Protein AF-A0A5S3RJL3-F1 (afdb_monomer)

Secondary structure (DSSP, 8-state):
-----SSHHHHHH-S--TT----SS-SEEGGGEEEETTEEEEPPP-BTTBEETTGGG-GGG------------

Mean predicted aligned error: 3.52 Å

Radius of gyration: 15.83 Å; Cα contacts (8 Å, |Δi|>4): 86; chains: 1; bounding box: 46×27×30 Å

pLDDT: mean 95.27, std 5.02, range [62.88, 98.69]

Structure (mmCIF, N/CA/C/O backbone):
data_AF-A0A5S3RJL3-F1
#
_entry.id   AF-A0A5S3RJL3-F1
#
loop_
_atom_site.group_PDB
_atom_site.id
_atom_site.type_symbol
_atom_site.label_atom_id
_atom_site.label_alt_id
_atom_site.label_comp_id
_atom_site.label_asym_id
_atom_site.label_entity_id
_atom_site.label_seq_id
_atom_site.pdbx_PDB_ins_code
_atom_site.Cartn_x
_atom_site.Cartn_y
_atom_site.Cartn_z
_atom_site.occupancy
_atom_site.B_iso_or_equiv
_atom_site.auth_seq_id
_atom_site.auth_comp_id
_atom_site.auth_asym_id
_atom_site.auth_atom_id
_atom_site.pdbx_PDB_model_num
ATOM 1 N N . ILE A 1 1 ? 21.076 -8.281 -0.036 1.00 86.88 1 ILE A N 1
ATOM 2 C CA . ILE A 1 1 ? 20.290 -9.343 -0.713 1.00 86.88 1 ILE A CA 1
ATOM 3 C C . ILE A 1 1 ? 18.836 -9.155 -0.299 1.00 86.88 1 ILE A C 1
ATOM 5 O O . ILE A 1 1 ? 18.610 -8.926 0.883 1.00 86.88 1 ILE A O 1
ATOM 9 N N . VAL A 1 2 ? 17.892 -9.180 -1.244 1.00 96.38 2 VAL A N 1
ATOM 10 C CA . VAL A 1 2 ? 16.443 -9.012 -1.006 1.00 96.38 2 VAL A CA 1
ATOM 11 C C . VAL A 1 2 ? 15.650 -9.997 -1.872 1.00 96.38 2 VAL A C 1
ATOM 13 O O . VAL A 1 2 ? 16.197 -10.516 -2.843 1.00 96.38 2 VAL A O 1
ATOM 16 N N . LEU A 1 3 ? 14.386 -10.249 -1.519 1.00 96.50 3 LEU A N 1
ATOM 17 C CA . LEU A 1 3 ? 13.446 -11.015 -2.348 1.00 96.50 3 LEU A CA 1
ATOM 18 C C . LEU A 1 3 ? 12.788 -10.109 -3.393 1.00 96.50 3 LEU A C 1
ATOM 20 O O . LEU A 1 3 ? 12.571 -8.924 -3.135 1.00 96.50 3 LEU A O 1
ATOM 24 N N . GLY A 1 4 ? 12.440 -10.68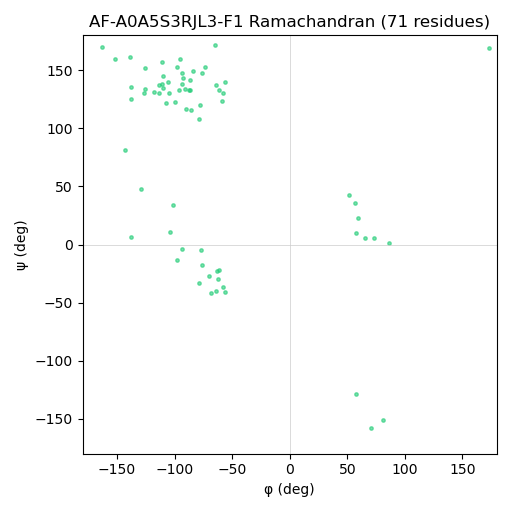5 -4.541 1.00 96.44 4 GLY A N 1
ATOM 25 C CA . GLY A 1 4 ? 11.740 -10.001 -5.621 1.00 96.44 4 GLY A CA 1
ATOM 26 C C . GLY A 1 4 ? 11.117 -10.986 -6.609 1.00 96.44 4 GLY A C 1
ATOM 27 O O . GLY A 1 4 ? 11.369 -12.188 -6.538 1.00 96.44 4 GLY A O 1
ATOM 28 N N . LEU A 1 5 ? 10.283 -10.451 -7.496 1.00 96.62 5 LEU A N 1
ATOM 29 C CA . LEU A 1 5 ? 9.698 -11.133 -8.649 1.00 96.62 5 LEU A CA 1
ATOM 30 C C . LEU A 1 5 ? 10.299 -10.557 -9.938 1.00 96.62 5 LEU A C 1
ATOM 32 O O . LEU A 1 5 ? 10.769 -9.416 -9.942 1.00 96.62 5 LEU A O 1
ATOM 36 N N . ASP A 1 6 ? 10.261 -11.334 -11.018 1.00 96.94 6 ASP A N 1
ATOM 37 C CA . ASP A 1 6 ? 10.949 -10.985 -12.265 1.00 96.94 6 ASP A CA 1
ATOM 38 C C . ASP A 1 6 ? 10.190 -9.942 -13.097 1.00 96.94 6 ASP A C 1
ATOM 40 O O . ASP A 1 6 ? 10.810 -9.106 -13.754 1.00 96.94 6 ASP A O 1
ATOM 44 N N . ASN A 1 7 ? 8.850 -9.952 -13.059 1.00 96.38 7 ASN A N 1
ATOM 45 C CA . ASN A 1 7 ? 8.023 -9.110 -13.925 1.00 96.38 7 ASN A CA 1
ATOM 46 C C . ASN A 1 7 ? 7.024 -8.255 -13.143 1.00 96.38 7 ASN A C 1
ATOM 48 O O . ASN A 1 7 ? 6.495 -8.656 -12.108 1.00 96.38 7 ASN A O 1
ATOM 52 N N . LEU A 1 8 ? 6.666 -7.096 -13.708 1.00 93.94 8 LEU A N 1
ATOM 53 C CA . LEU A 1 8 ? 5.640 -6.212 -13.141 1.00 93.94 8 LEU A CA 1
ATOM 54 C C . LEU A 1 8 ? 4.295 -6.927 -12.943 1.00 93.94 8 LEU A C 1
ATOM 56 O O . LEU A 1 8 ? 3.650 -6.740 -11.915 1.00 93.94 8 LEU A O 1
ATOM 60 N N . ALA A 1 9 ? 3.891 -7.757 -13.910 1.00 95.38 9 ALA A N 1
ATOM 61 C CA . ALA A 1 9 ? 2.638 -8.507 -13.840 1.00 95.38 9 ALA A CA 1
ATOM 62 C C . ALA A 1 9 ? 2.574 -9.403 -12.590 1.00 95.38 9 ALA A C 1
ATOM 64 O O . ALA A 1 9 ? 1.519 -9.509 -11.959 1.00 95.38 9 ALA A O 1
ATOM 65 N N . ASP A 1 10 ? 3.710 -9.979 -12.194 1.00 95.69 10 ASP A N 1
ATOM 66 C CA . ASP A 1 10 ? 3.804 -10.843 -11.021 1.00 95.69 10 ASP A CA 1
ATOM 67 C C . ASP A 1 10 ? 3.593 -10.027 -9.740 1.00 95.69 10 ASP A C 1
ATOM 69 O O . ASP A 1 10 ? 2.819 -10.437 -8.882 1.00 95.69 10 ASP A O 1
ATOM 73 N N . TYR A 1 11 ? 4.163 -8.819 -9.645 1.00 94.62 11 TYR A N 1
ATOM 74 C CA . TYR A 1 11 ? 3.894 -7.904 -8.526 1.00 94.62 11 TYR A CA 1
ATOM 75 C C . TYR A 1 11 ? 2.433 -7.449 -8.474 1.00 94.62 11 TYR A C 1
ATOM 77 O O . TYR A 1 11 ? 1.862 -7.364 -7.391 1.00 94.62 11 TYR A O 1
ATOM 85 N N . THR A 1 12 ? 1.806 -7.172 -9.622 1.00 91.69 12 THR A N 1
ATOM 86 C CA . THR A 1 12 ? 0.409 -6.701 -9.649 1.00 91.69 12 THR A CA 1
ATOM 87 C C . THR A 1 12 ? -0.607 -7.777 -9.266 1.00 91.69 12 THR A C 1
ATOM 89 O O . THR A 1 12 ? -1.681 -7.442 -8.770 1.00 91.69 12 THR A O 1
ATOM 92 N N . ASN A 1 13 ? -0.272 -9.052 -9.484 1.00 91.31 13 ASN A N 1
ATOM 93 C CA . ASN A 1 13 ? -1.135 -10.191 -9.163 1.00 91.31 13 ASN A CA 1
ATOM 94 C C . ASN A 1 13 ? -0.783 -10.855 -7.823 1.00 91.31 13 ASN A C 1
ATOM 96 O O . ASN A 1 13 ? -1.556 -11.675 -7.323 1.00 91.31 13 ASN A O 1
ATOM 100 N N . ALA A 1 14 ? 0.376 -10.538 -7.243 1.00 88.81 14 ALA A N 1
ATOM 101 C CA . ALA A 1 14 ? 0.819 -11.118 -5.988 1.00 88.81 14 ALA A CA 1
ATOM 102 C C . ALA A 1 14 ? 0.044 -10.571 -4.781 1.00 88.81 14 ALA A C 1
ATOM 104 O O . ALA A 1 14 ? -0.414 -9.431 -4.742 1.00 88.81 14 ALA A O 1
ATOM 105 N N . THR A 1 15 ? -0.031 -11.395 -3.738 1.00 86.38 15 THR A N 1
ATOM 106 C CA . THR A 1 15 ? -0.494 -10.994 -2.400 1.00 86.38 15 THR A CA 1
ATOM 107 C C . THR A 1 15 ? 0.662 -10.585 -1.478 1.00 86.38 15 THR A C 1
ATOM 109 O O . THR A 1 15 ? 0.437 -10.162 -0.346 1.00 86.38 15 THR A O 1
ATOM 112 N N . THR A 1 16 ? 1.909 -10.712 -1.946 1.00 92.56 16 THR A N 1
ATOM 113 C CA . THR A 1 16 ? 3.135 -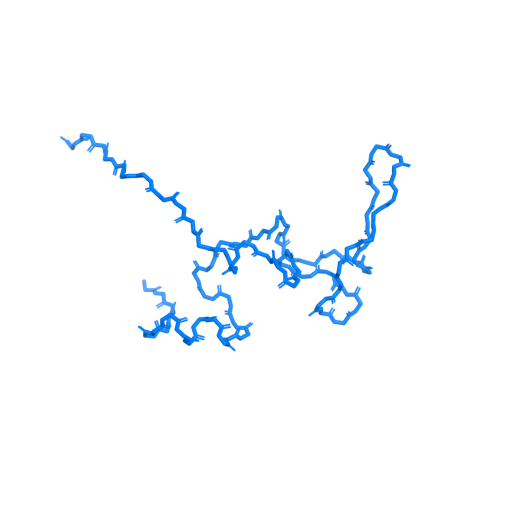10.373 -1.212 1.00 92.56 16 THR A CA 1
ATOM 114 C C . THR A 1 16 ? 3.589 -8.942 -1.489 1.00 92.56 16 THR A C 1
ATOM 116 O O . THR A 1 16 ? 3.563 -8.492 -2.629 1.00 92.56 16 THR A O 1
ATOM 119 N N . TYR A 1 17 ? 4.121 -8.264 -0.470 1.00 95.19 17 TYR A N 1
ATOM 120 C CA . TYR A 1 17 ? 4.521 -6.851 -0.527 1.00 95.19 17 TYR A CA 1
ATOM 121 C C . TYR A 1 17 ? 6.037 -6.623 -0.698 1.00 95.19 17 TYR A C 1
ATOM 123 O O . TYR A 1 17 ? 6.598 -5.689 -0.122 1.00 95.19 17 TYR A O 1
ATOM 131 N N . PHE A 1 18 ? 6.746 -7.491 -1.428 1.00 96.56 18 PHE A N 1
ATOM 132 C CA . PHE A 1 18 ? 8.206 -7.378 -1.559 1.00 96.56 18 PHE A CA 1
ATOM 133 C C . PHE A 1 18 ? 8.624 -6.033 -2.165 1.00 96.56 18 PHE A C 1
ATOM 135 O O . PHE A 1 18 ? 8.179 -5.668 -3.247 1.00 96.56 18 PHE A O 1
ATOM 142 N N . GLY A 1 19 ? 9.467 -5.285 -1.443 1.00 95.38 19 GLY A N 1
ATOM 143 C CA . GLY A 1 19 ? 10.021 -4.003 -1.896 1.00 95.38 19 GLY A CA 1
ATOM 144 C C . GLY A 1 19 ? 9.007 -2.863 -2.084 1.00 95.38 19 GLY A C 1
ATOM 145 O O . GLY A 1 19 ? 9.393 -1.801 -2.564 1.00 95.38 19 GLY A O 1
ATOM 146 N N . ALA A 1 20 ? 7.733 -3.056 -1.729 1.00 96.06 20 ALA A N 1
ATOM 147 C CA . ALA A 1 20 ? 6.677 -2.090 -2.009 1.00 96.06 20 ALA A CA 1
ATOM 148 C C . ALA A 1 20 ? 6.704 -0.876 -1.066 1.00 96.06 20 ALA A C 1
ATOM 150 O O . ALA A 1 20 ? 6.997 -0.986 0.128 1.00 96.06 20 ALA A O 1
ATOM 151 N N . ILE A 1 21 ? 6.297 0.285 -1.589 1.00 97.00 21 ILE A N 1
ATOM 152 C CA . ILE A 1 21 ? 5.973 1.456 -0.769 1.00 97.00 21 ILE A CA 1
ATOM 153 C C . ILE A 1 21 ? 4.575 1.249 -0.193 1.00 97.00 21 ILE A C 1
ATOM 155 O O . ILE A 1 21 ? 3.573 1.332 -0.898 1.00 97.00 21 ILE A O 1
ATOM 159 N N . ILE A 1 22 ? 4.509 0.993 1.107 1.00 97.69 22 ILE A N 1
ATOM 160 C CA . ILE A 1 22 ? 3.252 0.765 1.812 1.00 97.69 22 ILE A CA 1
ATOM 161 C C . ILE A 1 22 ? 2.660 2.088 2.284 1.00 97.69 22 ILE A C 1
ATOM 163 O O . ILE A 1 22 ? 3.335 2.893 2.923 1.00 97.69 22 ILE A O 1
ATOM 167 N N . GLY A 1 23 ? 1.366 2.289 2.036 1.00 96.69 23 GLY A N 1
ATOM 168 C CA . GLY A 1 23 ? 0.675 3.462 2.546 1.00 96.69 23 GLY A CA 1
ATOM 169 C C . GLY A 1 23 ? -0.750 3.627 2.025 1.00 96.69 23 GLY A C 1
ATOM 170 O O . GLY A 1 23 ? -1.176 2.944 1.103 1.00 96.69 23 GLY A O 1
ATOM 171 N N . ARG A 1 24 ? -1.533 4.546 2.594 1.00 95.81 24 ARG A N 1
ATOM 172 C CA . ARG A 1 24 ? -1.094 5.637 3.497 1.00 95.81 24 ARG A CA 1
ATOM 173 C C . ARG A 1 24 ? -0.755 5.215 4.927 1.00 95.81 24 ARG A C 1
ATOM 175 O O . ARG A 1 24 ? -0.070 5.954 5.619 1.00 95.81 24 ARG A O 1
ATOM 182 N N . PHE A 1 25 ? -1.200 4.036 5.346 1.00 97.50 25 PHE A N 1
ATOM 183 C CA . PHE A 1 25 ? -0.892 3.473 6.654 1.00 97.50 25 PHE A CA 1
ATOM 184 C C . PHE A 1 25 ? -0.304 2.071 6.493 1.00 97.50 25 PHE A C 1
ATOM 186 O O . PHE A 1 25 ? -0.854 1.241 5.767 1.00 97.50 25 PHE A O 1
ATOM 193 N N . GLY A 1 26 ? 0.826 1.815 7.151 1.00 97.50 26 GLY A N 1
ATOM 194 C CA . GLY A 1 26 ? 1.439 0.494 7.196 1.00 97.50 26 GLY A CA 1
ATOM 195 C C . GLY A 1 26 ? 0.864 -0.357 8.322 1.00 97.50 26 GLY A C 1
ATOM 196 O O . GLY A 1 26 ? 0.661 0.135 9.422 1.00 97.50 26 GLY A O 1
ATOM 197 N N . ASN A 1 27 ? 0.675 -1.650 8.056 1.00 97.94 27 ASN A N 1
ATOM 198 C CA . ASN A 1 27 ? 0.050 -2.619 8.955 1.00 97.94 27 ASN A CA 1
ATOM 199 C C . ASN A 1 27 ? -1.468 -2.391 9.114 1.00 97.94 27 ASN A C 1
ATOM 201 O O . ASN A 1 27 ? -2.103 -1.874 8.192 1.00 97.94 27 ASN A O 1
ATOM 205 N N . ARG A 1 28 ? -2.054 -2.892 10.207 1.00 98.62 28 ARG A N 1
ATOM 206 C CA . ARG A 1 28 ? -3.499 -3.009 10.419 1.00 98.62 28 ARG A CA 1
ATOM 207 C C . ARG A 1 28 ? -4.073 -1.804 11.154 1.00 98.62 28 ARG A C 1
ATOM 209 O O . ARG A 1 28 ? -3.527 -1.377 12.165 1.00 98.62 28 ARG A O 1
ATOM 216 N N . ILE A 1 29 ? -5.236 -1.345 10.704 1.00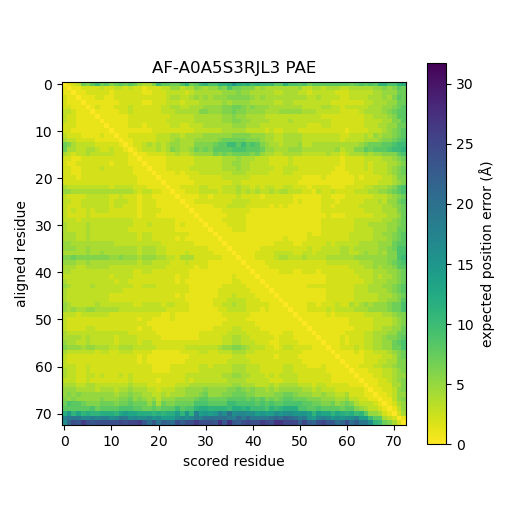 98.62 29 ILE A N 1
ATOM 217 C CA . ILE A 1 29 ? -6.164 -0.529 11.491 1.00 98.62 29 ILE A CA 1
ATOM 218 C C . ILE A 1 29 ? -7.351 -1.417 11.853 1.00 98.62 29 ILE A C 1
ATOM 220 O O . ILE A 1 29 ? -8.017 -1.968 10.967 1.00 98.62 29 ILE A O 1
ATOM 224 N N . ALA A 1 30 ? -7.590 -1.557 13.158 1.00 98.56 30 ALA A N 1
ATOM 225 C CA . ALA A 1 30 ? -8.630 -2.417 13.704 1.00 98.56 30 ALA A CA 1
ATOM 226 C C . ALA A 1 30 ? -10.009 -2.029 13.157 1.00 98.56 30 ALA A C 1
ATOM 228 O O . ALA A 1 30 ? -10.378 -0.852 13.172 1.00 98.56 30 ALA A O 1
ATOM 229 N N . ASN A 1 31 ? -10.764 -3.009 12.657 1.00 98.44 31 ASN A N 1
ATOM 230 C CA . ASN A 1 31 ? -12.098 -2.809 12.069 1.00 98.44 31 ASN A CA 1
ATOM 231 C C . ASN A 1 31 ? -12.133 -1.823 10.875 1.00 98.44 31 ASN A C 1
ATOM 233 O O . ASN A 1 31 ? -13.202 -1.367 10.466 1.00 98.44 31 ASN A O 1
ATOM 237 N N . GLY A 1 32 ? -10.964 -1.411 10.364 1.00 98.31 32 GLY A N 1
ATOM 238 C CA . GLY A 1 32 ? -10.829 -0.307 9.417 1.00 98.31 32 GLY A CA 1
ATOM 239 C C . GLY A 1 32 ? -11.353 1.033 9.943 1.00 98.31 32 GLY A C 1
ATOM 240 O O . GLY A 1 32 ? -11.696 1.890 9.136 1.00 98.31 32 GLY A O 1
ATOM 241 N N . LYS A 1 33 ? -11.447 1.224 11.264 1.00 98.50 33 LYS A N 1
ATOM 242 C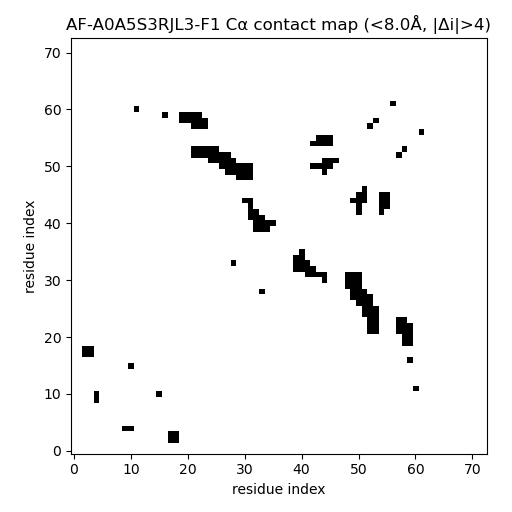 CA . LYS A 1 33 ? -12.046 2.418 11.875 1.00 98.50 33 LYS A CA 1
ATOM 243 C C . LYS A 1 33 ? -11.015 3.245 12.619 1.00 98.50 33 LYS A C 1
ATOM 245 O O . LYS A 1 33 ? -10.207 2.713 13.375 1.00 98.50 33 LYS A O 1
ATOM 250 N N . PHE A 1 34 ? -11.088 4.556 12.442 1.00 98.19 34 PHE A N 1
ATOM 251 C CA . PHE A 1 34 ? -10.358 5.512 13.267 1.00 98.19 34 PHE A CA 1
ATOM 252 C C . PHE A 1 34 ? -11.113 6.841 13.330 1.00 98.19 34 PHE A C 1
ATOM 254 O O . PHE A 1 34 ? -11.919 7.145 12.450 1.00 98.19 34 PHE A O 1
ATOM 261 N N . SER A 1 35 ? -10.814 7.641 14.349 1.00 98.31 35 SER A N 1
ATOM 262 C CA . SER A 1 35 ? -11.351 8.993 14.505 1.00 98.31 35 SER A CA 1
ATOM 263 C C . SER A 1 35 ? -10.238 10.015 14.296 1.00 98.31 35 SER A C 1
ATOM 265 O O . SER A 1 35 ? -9.125 9.844 14.795 1.00 98.31 35 SER A O 1
ATOM 267 N N . LEU A 1 36 ? -10.530 11.097 13.582 1.00 97.69 36 LEU A N 1
ATOM 268 C CA . LEU A 1 36 ? -9.617 12.222 13.399 1.00 97.69 36 LEU A CA 1
ATOM 269 C C . LEU A 1 36 ? -10.406 13.524 13.517 1.00 97.69 36 LEU A C 1
ATOM 271 O O . LEU A 1 36 ? -11.392 13.718 12.809 1.00 97.69 36 LEU A O 1
ATOM 275 N N . ASN A 1 37 ? -9.973 14.413 14.415 1.00 98.12 37 ASN A N 1
ATOM 276 C CA . ASN A 1 37 ? -10.621 15.705 14.681 1.00 98.12 37 ASN A CA 1
ATOM 277 C C . ASN A 1 37 ? -12.131 15.582 14.964 1.00 98.12 37 ASN A C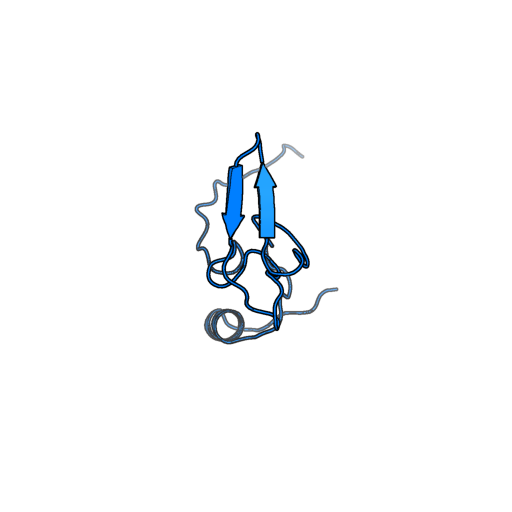 1
ATOM 279 O O . ASN A 1 37 ? -12.937 16.348 14.444 1.00 98.12 37 ASN A O 1
ATOM 283 N N . GLY A 1 38 ? -12.518 14.576 15.754 1.00 97.94 38 GLY A N 1
ATOM 284 C CA . GLY A 1 38 ? -13.918 14.321 16.109 1.00 97.94 38 GLY A CA 1
ATOM 285 C C . GLY A 1 38 ? -14.780 13.742 14.981 1.00 97.94 38 GLY A C 1
ATOM 286 O O . GLY A 1 38 ? -15.981 13.597 15.168 1.00 97.94 38 GLY A O 1
ATOM 287 N N . THR A 1 39 ? -14.194 13.409 13.826 1.00 98.50 39 THR A N 1
ATOM 288 C CA . THR A 1 39 ? -14.885 12.715 12.731 1.00 98.50 39 THR A CA 1
ATOM 289 C C . THR A 1 39 ? -14.449 11.257 12.679 1.00 98.50 39 THR A C 1
ATOM 291 O O . THR A 1 39 ? -13.248 10.978 12.651 1.00 98.50 39 THR A O 1
ATOM 294 N N . ASP A 1 40 ? -15.415 10.343 12.625 1.00 98.50 40 ASP A N 1
ATOM 295 C CA . ASP A 1 40 ? -15.168 8.912 12.458 1.00 98.50 40 ASP A CA 1
ATOM 296 C C . ASP A 1 40 ? -15.067 8.546 10.977 1.00 98.50 40 ASP A C 1
ATOM 298 O O . ASP A 1 40 ? -15.910 8.922 10.160 1.00 98.50 40 ASP A O 1
ATOM 302 N N . TYR A 1 41 ? -14.041 7.771 10.635 1.00 98.38 41 TYR A N 1
ATOM 303 C CA . TYR A 1 41 ? -13.789 7.294 9.284 1.00 98.38 41 TYR A CA 1
ATOM 304 C C . TYR A 1 41 ? -13.846 5.772 9.246 1.00 98.38 41 TYR A C 1
ATOM 306 O O . TYR A 1 41 ? -13.192 5.086 10.034 1.00 98.38 41 TYR A O 1
ATOM 314 N N . GLN A 1 42 ? -14.589 5.250 8.271 1.00 98.31 42 GLN A N 1
ATOM 315 C CA . GLN A 1 42 ? -14.537 3.847 7.879 1.00 98.31 42 GLN A CA 1
ATOM 316 C C . GLN A 1 42 ? -13.669 3.710 6.630 1.00 98.31 42 GLN A C 1
ATOM 318 O O . GLN A 1 42 ? -13.945 4.301 5.586 1.00 98.31 42 GLN A O 1
ATOM 323 N N . LEU A 1 43 ? -12.630 2.895 6.732 1.00 98.00 43 LEU A N 1
ATOM 324 C CA . LEU A 1 43 ? -11.778 2.494 5.625 1.00 98.00 43 LEU A CA 1
ATOM 325 C C . LEU A 1 43 ? -12.243 1.153 5.058 1.00 98.00 43 LEU A C 1
ATOM 327 O O . LEU A 1 43 ? -12.910 0.370 5.735 1.00 98.00 43 LEU A O 1
ATOM 331 N N . ALA A 1 44 ? -11.844 0.871 3.819 1.00 97.31 44 ALA A N 1
ATOM 332 C CA . ALA A 1 44 ? -12.023 -0.452 3.234 1.00 97.31 44 ALA A CA 1
ATOM 333 C C . ALA A 1 44 ? -11.252 -1.498 4.051 1.00 97.31 44 ALA A C 1
ATOM 335 O O . ALA A 1 44 ? -10.075 -1.291 4.343 1.00 97.31 44 ALA A O 1
ATOM 336 N N . THR A 1 45 ? -11.881 -2.619 4.380 1.00 97.94 45 THR A N 1
ATOM 337 C CA . THR A 1 45 ? -11.231 -3.744 5.055 1.00 97.94 45 THR A CA 1
ATOM 338 C C . THR A 1 45 ? -10.798 -4.767 4.007 1.00 97.94 45 THR A C 1
ATOM 340 O O . THR A 1 45 ? -11.521 -5.052 3.054 1.00 97.94 45 THR A O 1
ATOM 343 N N . ASN A 1 46 ? -9.563 -5.245 4.113 1.00 96.38 46 ASN A N 1
ATOM 344 C CA . ASN A 1 46 ? -8.944 -6.146 3.132 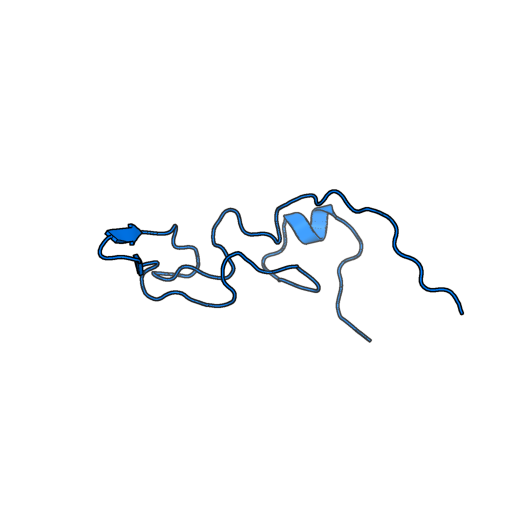1.00 96.38 46 ASN A CA 1
ATOM 345 C C . ASN A 1 46 ? -8.149 -7.280 3.787 1.00 96.38 46 ASN A C 1
ATOM 347 O O . ASN A 1 46 ? -7.472 -8.027 3.088 1.00 96.38 46 ASN A O 1
ATOM 351 N N . ASP A 1 47 ? -8.225 -7.396 5.110 1.00 97.50 47 ASP A N 1
ATOM 352 C CA . ASP A 1 47 ? -7.615 -8.463 5.894 1.00 97.50 47 ASP A CA 1
ATOM 353 C C . ASP A 1 47 ? -8.551 -8.820 7.055 1.00 97.50 47 ASP A C 1
ATOM 355 O O . ASP A 1 47 ? -8.441 -8.294 8.169 1.00 97.50 47 ASP A O 1
ATOM 359 N N . GLY A 1 48 ? -9.557 -9.643 6.746 1.00 97.12 48 GLY A N 1
ATOM 360 C CA . GLY A 1 48 ? -10.717 -9.840 7.615 1.00 97.12 48 GLY A CA 1
ATOM 361 C C . GLY A 1 48 ? -11.426 -8.511 7.878 1.00 97.12 48 GLY A C 1
ATOM 362 O O . GLY A 1 48 ? -11.687 -7.740 6.953 1.00 97.12 48 GLY A O 1
ATOM 363 N N . ASP A 1 49 ? -11.667 -8.211 9.151 1.00 98.19 49 ASP A N 1
ATOM 364 C CA . ASP A 1 49 ? -12.283 -6.949 9.564 1.00 98.19 49 ASP A CA 1
ATOM 365 C C . ASP A 1 49 ? -11.303 -5.767 9.542 1.00 98.19 49 ASP A C 1
ATOM 367 O O .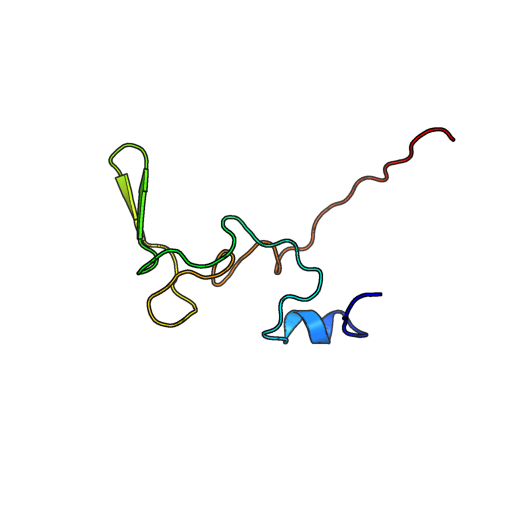 ASP A 1 49 ? -11.695 -4.631 9.772 1.00 98.19 49 ASP A O 1
ATOM 371 N N . ASN A 1 50 ? -10.016 -5.979 9.260 1.00 98.69 50 ASN A N 1
ATOM 372 C CA . ASN A 1 50 ? -9.007 -4.930 9.373 1.00 98.69 50 ASN A CA 1
ATOM 373 C C . ASN A 1 50 ? -8.695 -4.258 8.034 1.00 98.69 50 ASN A C 1
ATOM 375 O O . ASN A 1 50 ? -8.778 -4.853 6.956 1.00 98.69 50 ASN A O 1
ATOM 379 N N . HIS A 1 51 ? -8.261 -3.001 8.117 1.00 98.44 51 HIS A N 1
ATOM 380 C CA . HIS A 1 51 ? -7.630 -2.299 7.003 1.00 98.44 51 HIS A CA 1
ATOM 381 C C . HIS A 1 51 ? -6.123 -2.536 7.056 1.00 98.44 51 HIS A C 1
ATOM 383 O O . HIS A 1 51 ? -5.479 -2.124 8.016 1.00 98.44 51 HIS A O 1
ATOM 389 N N . LEU A 1 52 ? -5.560 -3.186 6.045 1.00 98.19 52 LEU A N 1
ATOM 390 C CA . LEU A 1 52 ? -4.156 -3.572 5.975 1.00 98.19 52 LEU A CA 1
ATOM 391 C C . LEU A 1 52 ? -3.441 -2.811 4.857 1.00 98.19 52 LEU A C 1
ATOM 393 O O . LEU A 1 52 ? -3.887 -2.822 3.709 1.00 98.19 52 LEU A O 1
ATOM 397 N N . HIS A 1 53 ? -2.292 -2.214 5.185 1.00 97.69 53 HIS A N 1
ATOM 398 C CA . HIS A 1 53 ? -1.311 -1.714 4.209 1.00 97.69 53 HIS A CA 1
ATOM 399 C C . HIS A 1 53 ? -1.863 -0.694 3.194 1.00 97.69 53 HIS A C 1
ATOM 401 O O . HIS A 1 53 ? -1.457 -0.669 2.037 1.00 97.69 53 HIS A O 1
ATOM 407 N N . GLY A 1 54 ? -2.785 0.172 3.620 1.00 96.75 54 GLY A N 1
ATOM 408 C CA . GLY A 1 54 ? -3.426 1.153 2.738 1.00 96.75 54 GLY A CA 1
ATOM 409 C C . GLY A 1 54 ? -4.655 0.635 1.992 1.00 96.75 54 GLY A C 1
ATOM 410 O O . GLY A 1 54 ? -5.298 1.391 1.260 1.00 96.75 54 GLY A O 1
ATOM 411 N N . GLY A 1 55 ? -5.032 -0.622 2.223 1.00 96.19 55 GLY A N 1
ATOM 412 C CA . GLY A 1 55 ? -6.289 -1.205 1.783 1.00 96.19 55 GLY A CA 1
ATOM 413 C C . GLY A 1 55 ? -6.290 -1.661 0.328 1.00 96.19 55 GLY A C 1
ATOM 414 O O . GLY A 1 55 ? -5.280 -2.043 -0.265 1.00 96.19 55 GLY A O 1
ATOM 415 N N . VAL A 1 56 ? -7.476 -1.616 -0.279 1.00 94.56 56 VAL A N 1
ATOM 416 C CA . VAL A 1 56 ? -7.703 -2.099 -1.650 1.00 94.56 56 VAL A CA 1
ATOM 417 C C . VAL A 1 56 ? -6.880 -1.318 -2.682 1.00 94.56 56 VAL A C 1
ATOM 419 O O . VAL A 1 56 ? -6.486 -1.885 -3.698 1.00 94.56 56 VAL A O 1
ATOM 422 N N . GLN A 1 57 ? -6.585 -0.044 -2.412 1.00 92.94 57 GLN A N 1
ATOM 423 C CA . GLN A 1 57 ? -5.917 0.891 -3.324 1.00 92.94 57 GLN A CA 1
ATOM 424 C C . GLN A 1 57 ? -4.729 1.591 -2.637 1.00 92.94 57 GLN A C 1
ATOM 426 O O . GLN A 1 57 ? -4.616 2.819 -2.686 1.00 92.94 57 GLN A O 1
ATOM 431 N N . GLY A 1 58 ? -3.881 0.807 -1.965 1.00 95.06 58 GLY A N 1
ATOM 432 C CA . GLY A 1 58 ? -2.665 1.285 -1.310 1.00 95.06 58 GLY A CA 1
ATOM 433 C C . GLY A 1 58 ? -1.610 1.830 -2.280 1.00 95.06 58 GLY A C 1
ATOM 434 O O . GLY A 1 58 ? -1.737 1.756 -3.506 1.00 95.06 58 GLY A O 1
ATOM 435 N N . PHE A 1 59 ? -0.564 2.427 -1.715 1.00 96.81 59 PHE A N 1
ATOM 436 C CA . PHE A 1 59 ? 0.571 2.999 -2.451 1.00 96.81 59 PHE A CA 1
ATOM 437 C C . PHE A 1 59 ? 1.384 1.974 -3.249 1.00 96.81 59 PHE A C 1
ATOM 439 O O . PHE A 1 59 ? 1.983 2.339 -4.262 1.00 96.81 59 PHE A O 1
ATOM 446 N N . ASP A 1 60 ? 1.319 0.705 -2.856 1.00 95.00 60 ASP A N 1
ATOM 447 C CA . ASP A 1 60 ? 1.879 -0.450 -3.557 1.00 95.00 60 ASP A CA 1
ATOM 448 C C . ASP A 1 60 ? 1.261 -0.653 -4.950 1.00 95.00 60 ASP A C 1
ATOM 450 O O . ASP A 1 60 ? 1.883 -1.246 -5.824 1.00 95.00 60 ASP A O 1
ATOM 454 N N . LYS A 1 61 ? 0.058 -0.113 -5.184 1.00 93.50 61 LYS A N 1
ATOM 455 C CA . LYS A 1 61 ? -0.702 -0.253 -6.439 1.00 93.50 61 LYS A CA 1
ATOM 456 C C . LYS A 1 61 ? -0.668 1.000 -7.310 1.00 93.50 61 LYS A C 1
ATOM 458 O O . LYS A 1 61 ? -1.465 1.130 -8.242 1.00 93.50 61 LYS A O 1
ATOM 463 N N . LYS A 1 62 ? 0.187 1.973 -6.988 1.00 94.31 62 LYS A N 1
ATOM 464 C CA . LYS A 1 62 ? 0.303 3.229 -7.739 1.00 94.31 62 LYS A CA 1
ATOM 465 C C . LYS A 1 62 ? 1.575 3.243 -8.576 1.00 94.31 62 LYS A C 1
ATOM 467 O O . LYS A 1 62 ? 2.634 2.825 -8.124 1.00 94.31 62 LYS A O 1
ATOM 472 N N . VAL A 1 63 ? 1.459 3.772 -9.794 1.00 94.56 63 VAL A N 1
ATOM 473 C CA . VAL A 1 63 ? 2.611 4.112 -10.635 1.00 94.56 63 VAL A CA 1
ATOM 474 C C . VAL A 1 63 ? 3.068 5.511 -10.239 1.00 94.56 63 VAL A C 1
ATOM 476 O O . VAL A 1 63 ? 2.311 6.473 -10.374 1.00 94.56 63 VAL A O 1
ATOM 479 N N . TRP A 1 64 ? 4.282 5.612 -9.705 1.00 95.25 64 TRP A N 1
ATOM 480 C CA . TRP A 1 64 ? 4.844 6.862 -9.205 1.00 95.25 64 TRP A CA 1
ATOM 481 C C . TRP A 1 64 ? 5.628 7.585 -10.297 1.00 95.25 64 TRP A C 1
ATOM 483 O O . TRP A 1 64 ? 6.468 6.989 -10.968 1.00 95.25 64 TRP A O 1
ATOM 493 N N . THR A 1 65 ? 5.398 8.889 -10.436 1.00 97.12 65 THR A N 1
ATOM 494 C CA . THR A 1 65 ? 6.274 9.754 -11.231 1.00 97.12 65 THR A CA 1
ATOM 495 C C . THR A 1 65 ? 7.517 10.071 -10.410 1.00 97.12 65 THR A C 1
ATOM 497 O O . THR A 1 65 ? 7.412 10.662 -9.336 1.00 97.12 65 THR A O 1
ATOM 500 N N . MET A 1 66 ? 8.686 9.692 -10.918 1.00 94.81 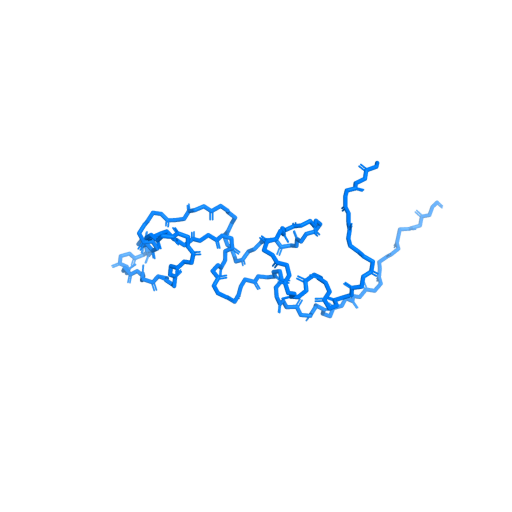66 MET A N 1
ATOM 501 C CA . MET A 1 66 ? 9.970 9.903 -10.249 1.00 94.81 66 MET A CA 1
ATOM 502 C C . MET A 1 66 ? 10.793 10.960 -10.984 1.00 94.81 66 MET A C 1
ATOM 504 O O . MET A 1 66 ? 10.765 11.032 -12.213 1.00 94.81 66 MET A O 1
ATOM 508 N N . VAL A 1 67 ? 11.550 11.753 -10.227 1.00 96.12 67 VAL A N 1
ATOM 509 C CA . VAL A 1 67 ? 12.531 12.709 -10.758 1.00 96.12 67 VAL A CA 1
ATOM 510 C C . VAL A 1 67 ? 13.927 12.186 -10.409 1.00 96.12 67 VAL A C 1
ATOM 512 O O . VAL A 1 67 ? 14.115 11.752 -9.269 1.00 96.12 67 VAL A O 1
ATOM 515 N N . PRO A 1 68 ? 14.897 12.180 -11.343 1.00 93.94 68 PRO A N 1
ATOM 516 C CA . PRO A 1 68 ? 16.258 11.753 -11.038 1.00 93.94 68 PRO A CA 1
ATOM 517 C C . PRO A 1 68 ? 16.857 12.555 -9.880 1.00 93.94 68 PRO A C 1
ATOM 519 O O . PRO A 1 68 ? 16.690 13.772 -9.807 1.00 93.94 68 PRO A O 1
ATOM 522 N N . PHE A 1 69 ? 17.580 11.866 -9.002 1.00 92.81 69 PHE A N 1
ATOM 523 C CA . PHE A 1 69 ? 18.344 12.474 -7.919 1.00 92.81 69 PHE A CA 1
ATOM 524 C C . PHE A 1 69 ? 19.795 12.005 -8.003 1.00 92.81 69 PHE A C 1
ATOM 526 O O . PHE A 1 69 ? 20.057 10.812 -8.160 1.00 92.81 69 PHE A O 1
ATOM 533 N N . SER A 1 70 ? 20.729 12.944 -7.887 1.00 92.75 70 SER A N 1
ATOM 534 C CA . SER A 1 70 ? 22.165 12.683 -7.822 1.00 92.75 70 SER A CA 1
ATOM 535 C C . SER A 1 70 ? 22.789 13.572 -6.756 1.00 92.75 70 SER A C 1
ATOM 537 O O . SER A 1 70 ? 22.503 14.768 -6.711 1.00 92.75 70 SER A O 1
ATOM 539 N N . THR A 1 71 ? 23.668 13.008 -5.936 1.00 88.62 71 THR A N 1
ATOM 540 C CA . THR A 1 71 ? 24.619 13.781 -5.129 1.00 88.62 71 THR A CA 1
ATOM 541 C C . THR A 1 71 ? 25.934 13.898 -5.890 1.00 88.62 71 THR A C 1
ATOM 543 O O . THR A 1 71 ? 26.297 12.978 -6.625 1.00 88.62 71 THR A O 1
ATOM 546 N N . GLU A 1 72 ? 26.651 15.009 -5.727 1.00 80.31 72 GLU A N 1
ATOM 547 C CA . GLU A 1 72 ? 28.053 15.070 -6.152 1.00 80.31 72 GLU A CA 1
ATOM 548 C C . GLU A 1 72 ? 28.864 14.070 -5.310 1.00 80.31 72 GLU A C 1
ATOM 550 O O . GLU A 1 72 ? 28.608 13.926 -4.110 1.00 80.31 72 GLU A O 1
ATOM 555 N N . ASN A 1 73 ? 29.770 13.334 -5.960 1.00 62.88 73 ASN A N 1
ATOM 556 C CA . ASN A 1 73 ? 30.715 12.423 -5.306 1.00 62.88 73 ASN A CA 1
ATOM 557 C C . ASN A 1 73 ? 32.014 13.154 -4.980 1.00 62.88 73 ASN A C 1
ATOM 559 O O . ASN A 1 73 ? 32.473 13.912 -5.865 1.00 62.88 73 ASN A O 1
#

Solvent-accessible surface area (backbone atoms only — not comparable to full-atom values): 4794 Å² total; per-residue (Å²): 142,82,76,82,72,96,47,70,70,54,58,74,71,46,92,66,72,68,89,52,56,64,14,93,43,72,54,72,35,68,69,11,49,52,72,57,96,92,42,81,44,82,49,61,53,70,53,78,60,19,17,37,37,35,28,94,76,16,47,64,77,55,88,78,90,82,77,94,84,84,77,90,129

Sequence (73 aa):
IVLGLDNLADYTNATTYFGAIIGRFGNRIANGKFSLNGTDYQLATNDGDNHLHGGVQGFDKKVWTMVPFSTEN

Foldseek 3Di:
DFDDDDDPVCLLPDPDQGPFDFDPDAAWDALCWDDDPNDIDHDAADPVSIAHRHHPCTRSNDDDDDDDDDDDD

Nearest PDB structures (foldseek):
  1lur-assembly2_B  TM=9.292E-01  e=8.614E-05  Caenorhabditis elegans
  4rnl-assembly4_D  TM=9.678E-01  e=1.149E-03  Streptomyces platensis
  1nsu-assembly1_B 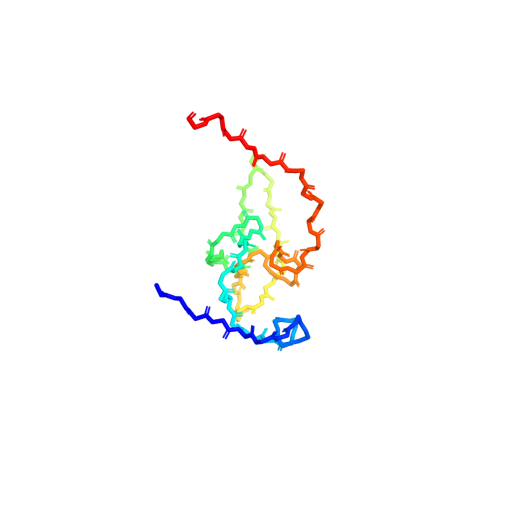 TM=9.332E-01  e=9.414E-04  Lactococcus lactis
  1nsx-assembly1_B  TM=9.328E-01  e=9.414E-04  Lactococcus lactis
  1nsr-assembly1_B  TM=9.282E-01  e=1.402E-03  Lactococcus lactis